Protein AF-A0A9P8F8L0-F1 (afdb_monomer_lite)

Secondary structure (DSSP, 8-state):
--HHHHHHHHHHHHHTT-HHHHHHHHHHHHTSSSPPPHHHHHHHHHHHHHHHHHHHHHHHHHHHHH-

Structure (mmCIF, N/CA/C/O backbone):
data_AF-A0A9P8F8L0-F1
#
_entry.id   AF-A0A9P8F8L0-F1
#
loop_
_atom_site.group_PDB
_atom_site.id
_atom_site.type_symbol
_atom_site.label_atom_id
_atom_site.label_alt_id
_atom_site.label_comp_id
_atom_site.label_asym_id
_atom_site.label_entity_id
_atom_site.label_seq_id
_atom_site.pdbx_PDB_ins_code
_atom_site.Cartn_x
_atom_site.Cartn_y
_atom_site.Cartn_z
_atom_site.occupancy
_atom_site.B_iso_or_equiv
_atom_site.auth_seq_id
_atom_site.auth_comp_id
_atom_site.auth_asym_id
_atom_site.auth_atom_id
_atom_site.pdbx_PDB_model_num
ATOM 1 N N . MET A 1 1 ? -17.592 -6.866 2.314 1.00 66.19 1 MET A N 1
ATOM 2 C CA . MET A 1 1 ? -16.395 -7.269 3.074 1.00 66.19 1 MET A CA 1
ATOM 3 C C . MET A 1 1 ? -16.349 -6.389 4.305 1.00 66.19 1 MET A C 1
ATOM 5 O O . MET A 1 1 ? -16.598 -5.197 4.155 1.00 66.19 1 MET A O 1
ATOM 9 N N . GLY A 1 2 ? -16.189 -6.966 5.494 1.00 86.06 2 GLY A N 1
ATOM 10 C CA . GLY A 1 2 ? -16.127 -6.188 6.729 1.00 86.06 2 GLY A CA 1
ATOM 11 C C . GLY A 1 2 ? -14.847 -5.356 6.806 1.00 86.06 2 GLY A C 1
ATOM 12 O O . GLY A 1 2 ? -13.869 -5.646 6.121 1.00 86.06 2 GLY A O 1
ATOM 13 N N . TYR A 1 3 ? -14.852 -4.328 7.655 1.00 91.69 3 TYR A N 1
ATOM 14 C CA . TYR A 1 3 ? -13.662 -3.520 7.935 1.00 91.69 3 TYR A CA 1
ATOM 15 C C . TYR A 1 3 ? -12.479 -4.390 8.389 1.00 91.69 3 TYR A C 1
ATOM 17 O O . TYR A 1 3 ? -11.391 -4.321 7.819 1.00 91.69 3 TYR A O 1
ATOM 25 N N . GLU A 1 4 ? -12.726 -5.264 9.367 1.00 93.00 4 GLU A N 1
ATOM 26 C CA . GLU A 1 4 ? -11.724 -6.184 9.913 1.00 93.00 4 GLU A CA 1
ATOM 27 C C . GLU A 1 4 ? -11.220 -7.178 8.860 1.00 93.00 4 GLU A C 1
ATOM 29 O O . GLU A 1 4 ? -10.021 -7.450 8.804 1.00 93.00 4 GLU A O 1
ATOM 34 N N . ASP A 1 5 ? -12.100 -7.648 7.966 1.00 96.25 5 ASP A N 1
ATOM 35 C CA . ASP A 1 5 ? -11.711 -8.519 6.852 1.00 96.25 5 ASP A CA 1
ATOM 36 C C . ASP A 1 5 ? -10.727 -7.810 5.916 1.00 96.25 5 ASP A C 1
ATOM 38 O O . ASP A 1 5 ? -9.737 -8.404 5.494 1.00 96.25 5 ASP A O 1
ATOM 42 N N . SER A 1 6 ? -10.971 -6.533 5.592 1.00 96.62 6 SER A N 1
ATOM 43 C CA . SER A 1 6 ? -10.072 -5.754 4.734 1.00 96.62 6 SER A CA 1
ATOM 44 C C . SER A 1 6 ? -8.713 -5.522 5.395 1.00 96.62 6 SER A C 1
ATOM 46 O O . SER A 1 6 ? -7.688 -5.651 4.727 1.00 96.62 6 SER A O 1
ATOM 48 N N . VAL A 1 7 ? -8.667 -5.256 6.704 1.00 96.69 7 VAL A N 1
ATOM 49 C CA . VAL A 1 7 ? -7.392 -5.151 7.435 1.00 96.69 7 VAL A CA 1
ATOM 50 C C . VAL A 1 7 ? -6.659 -6.497 7.449 1.00 96.69 7 VAL A C 1
ATOM 52 O O . VAL A 1 7 ? -5.458 -6.549 7.177 1.00 96.69 7 VAL A O 1
ATOM 55 N N . TYR A 1 8 ? -7.365 -7.598 7.712 1.00 97.69 8 TYR A N 1
ATOM 56 C CA . TYR A 1 8 ? -6.787 -8.942 7.716 1.00 97.69 8 TYR A CA 1
ATOM 57 C C . TYR A 1 8 ? -6.220 -9.332 6.344 1.00 97.69 8 TYR A C 1
ATOM 59 O O . TYR A 1 8 ? -5.076 -9.782 6.243 1.00 97.69 8 TYR A O 1
ATOM 67 N N . LEU A 1 9 ? -6.982 -9.103 5.273 1.00 98.00 9 LEU A N 1
ATOM 68 C CA . LEU A 1 9 ? -6.552 -9.394 3.908 1.00 98.00 9 LEU A CA 1
ATOM 69 C C . LEU A 1 9 ? -5.412 -8.488 3.450 1.00 98.00 9 LEU A C 1
ATOM 71 O O . LEU A 1 9 ? -4.532 -8.964 2.739 1.00 98.00 9 LEU A O 1
ATOM 75 N N . ALA A 1 10 ? -5.363 -7.228 3.891 1.00 97.94 10 ALA A N 1
ATOM 76 C CA . ALA A 1 10 ? -4.215 -6.363 3.638 1.00 97.94 10 ALA A CA 1
ATOM 77 C C . ALA A 1 10 ? -2.932 -6.921 4.276 1.00 97.94 10 ALA A C 1
ATOM 79 O O . ALA A 1 10 ? -1.898 -6.967 3.612 1.00 97.94 10 ALA A O 1
ATOM 80 N N . LYS A 1 11 ? -2.999 -7.412 5.523 1.00 98.00 11 LYS A N 1
ATOM 81 C CA . LYS A 1 11 ? -1.856 -8.068 6.185 1.00 98.00 11 LYS A CA 1
ATOM 82 C C . LYS A 1 11 ? -1.447 -9.350 5.457 1.00 98.00 11 LYS A C 1
ATOM 84 O O . LYS A 1 11 ? -0.263 -9.584 5.244 1.00 98.00 11 LYS A O 1
ATOM 89 N N . LEU A 1 12 ? -2.406 -10.168 5.021 1.00 98.25 12 LEU A N 1
ATOM 90 C CA . LEU A 1 12 ? -2.105 -11.382 4.256 1.00 98.25 12 LEU A CA 1
ATOM 91 C C . LEU A 1 12 ? -1.470 -11.061 2.892 1.00 98.25 12 LEU A C 1
ATOM 93 O O . LEU A 1 12 ? -0.516 -11.719 2.484 1.00 98.25 12 LEU A O 1
ATOM 97 N N . ALA A 1 13 ? -1.971 -10.033 2.206 1.00 98.06 13 ALA A N 1
ATOM 98 C CA . ALA A 1 13 ? -1.426 -9.562 0.939 1.00 98.06 13 ALA A CA 1
ATOM 99 C C . ALA A 1 13 ? -0.001 -9.014 1.096 1.00 98.06 13 ALA A C 1
ATOM 101 O O . ALA A 1 13 ? 0.833 -9.273 0.232 1.00 98.06 13 ALA A O 1
ATOM 102 N N . GLU A 1 14 ? 0.299 -8.321 2.200 1.00 97.75 14 GLU A N 1
ATOM 103 C CA . GLU A 1 14 ? 1.662 -7.898 2.548 1.00 97.75 14 GLU A CA 1
ATOM 104 C C . GLU A 1 14 ? 2.600 -9.103 2.687 1.00 97.75 14 GLU A C 1
ATOM 106 O O . GLU A 1 14 ? 3.648 -9.130 2.049 1.00 97.75 14 GLU A O 1
ATOM 111 N N . GLN A 1 15 ? 2.202 -10.131 3.448 1.00 98.00 15 GLN A N 1
ATOM 112 C CA . GLN A 1 15 ? 3.007 -11.352 3.616 1.00 98.00 15 GLN A CA 1
ATOM 113 C C . GLN A 1 15 ? 3.214 -12.121 2.302 1.00 98.00 15 GLN A C 1
ATOM 115 O O . GLN A 1 15 ? 4.197 -12.842 2.155 1.00 98.00 15 GLN A O 1
ATOM 120 N N . ALA A 1 16 ? 2.291 -11.977 1.351 1.00 97.94 16 ALA A N 1
ATOM 121 C CA . ALA A 1 16 ? 2.376 -12.579 0.025 1.00 97.94 16 ALA A CA 1
ATOM 122 C C . ALA A 1 16 ? 3.033 -11.665 -1.029 1.00 97.94 16 ALA A C 1
ATOM 124 O O . ALA A 1 16 ? 3.067 -12.035 -2.201 1.00 97.94 16 ALA A O 1
ATOM 125 N N . GLU A 1 17 ? 3.490 -10.466 -0.649 1.00 97.19 17 GLU A N 1
ATOM 126 C CA . GLU A 1 17 ? 4.011 -9.428 -1.553 1.00 97.19 17 GLU A CA 1
ATOM 127 C C . GLU A 1 17 ? 3.038 -9.026 -2.688 1.00 97.19 17 GLU A C 1
ATOM 129 O O . GLU A 1 17 ? 3.429 -8.489 -3.728 1.00 97.19 17 GLU A O 1
ATOM 134 N N . ARG A 1 18 ? 1.729 -9.235 -2.494 1.00 98.31 18 ARG A N 1
ATOM 135 C CA . ARG A 1 18 ? 0.667 -8.885 -3.455 1.00 98.31 18 ARG A CA 1
ATOM 136 C C . ARG A 1 18 ? 0.185 -7.455 -3.213 1.00 98.31 18 ARG A C 1
ATOM 138 O O . ARG A 1 18 ? -0.952 -7.209 -2.816 1.00 98.31 18 ARG A O 1
ATOM 145 N N . TYR A 1 19 ? 1.068 -6.485 -3.448 1.00 98.06 19 TYR A N 1
ATOM 146 C CA . TYR A 1 19 ? 0.827 -5.083 -3.078 1.00 98.06 19 TYR A CA 1
ATOM 147 C C . TYR A 1 19 ? -0.331 -4.407 -3.830 1.00 98.06 19 TYR A C 1
ATOM 149 O O . TYR A 1 19 ? -0.931 -3.480 -3.291 1.00 98.06 19 TYR A O 1
ATOM 157 N N . GLU A 1 20 ? -0.683 -4.853 -5.042 1.00 97.62 20 GLU A N 1
ATOM 158 C CA . GLU A 1 20 ? -1.861 -4.320 -5.748 1.00 97.62 20 GLU A CA 1
ATOM 159 C C . GLU A 1 20 ? -3.168 -4.680 -5.018 1.00 97.62 20 GLU A C 1
ATOM 161 O O . GLU A 1 20 ? -3.990 -3.800 -4.770 1.00 97.62 20 GLU A O 1
ATOM 166 N N . GLU A 1 21 ? -3.311 -5.921 -4.545 1.00 97.69 21 GLU A N 1
ATOM 167 C CA . GLU A 1 21 ? -4.441 -6.331 -3.692 1.00 97.69 21 GLU A CA 1
ATOM 168 C C . GLU A 1 21 ? -4.395 -5.694 -2.308 1.00 97.69 21 GLU A C 1
ATOM 170 O O . GLU A 1 21 ? -5.433 -5.352 -1.738 1.00 97.69 21 GLU A O 1
ATOM 175 N N . MET A 1 22 ? -3.198 -5.499 -1.754 1.00 98.00 22 MET A N 1
ATOM 176 C CA . MET A 1 22 ? -3.044 -4.755 -0.507 1.00 98.00 22 MET A CA 1
ATOM 177 C C . MET A 1 22 ? -3.601 -3.330 -0.655 1.00 98.00 22 MET A C 1
ATOM 179 O O . MET A 1 22 ? -4.296 -2.850 0.237 1.00 98.00 22 MET A O 1
ATOM 183 N N . VAL A 1 23 ? -3.365 -2.666 -1.795 1.00 98.19 23 VAL A N 1
ATOM 184 C CA . VAL A 1 23 ? -3.930 -1.339 -2.092 1.00 98.19 23 VAL A CA 1
ATOM 185 C C . VAL A 1 23 ? -5.456 -1.380 -2.173 1.00 98.19 23 VAL A C 1
ATOM 187 O O . VAL A 1 23 ? -6.103 -0.481 -1.637 1.00 98.19 23 VAL A O 1
ATOM 190 N N . GLU A 1 24 ? -6.046 -2.389 -2.813 1.00 97.62 24 GLU A N 1
ATOM 191 C CA . GLU A 1 24 ? -7.508 -2.532 -2.888 1.00 97.62 24 GLU A CA 1
ATOM 192 C C . GLU A 1 24 ? -8.140 -2.667 -1.500 1.00 97.62 24 GLU A C 1
ATOM 194 O O . GLU A 1 24 ? -9.075 -1.936 -1.168 1.00 97.62 24 GLU A O 1
ATOM 199 N N . ASN A 1 25 ? -7.576 -3.528 -0.653 1.00 97.69 25 ASN A N 1
ATOM 200 C CA . ASN A 1 25 ? -8.046 -3.702 0.717 1.00 97.69 25 ASN A CA 1
ATOM 201 C C . ASN A 1 25 ? -7.859 -2.425 1.547 1.00 97.69 25 ASN A C 1
ATOM 203 O O . ASN A 1 25 ? -8.793 -1.972 2.206 1.00 97.69 25 ASN A O 1
ATOM 207 N N . MET A 1 26 ? -6.692 -1.779 1.464 1.00 97.62 26 MET A N 1
ATOM 208 C CA . MET A 1 26 ? -6.423 -0.558 2.225 1.00 97.62 26 MET A CA 1
ATOM 209 C C . MET A 1 26 ? -7.240 0.653 1.751 1.00 97.62 26 MET A C 1
ATOM 211 O O . MET A 1 26 ? -7.498 1.548 2.553 1.00 97.62 26 MET A O 1
ATOM 215 N N . LYS A 1 27 ? -7.709 0.687 0.494 1.00 96.44 27 LYS A N 1
ATOM 216 C CA . LYS A 1 27 ? -8.708 1.674 0.042 1.00 96.44 27 LYS A CA 1
ATOM 217 C C . LYS A 1 27 ? -10.036 1.497 0.767 1.00 96.44 27 LYS A C 1
ATOM 219 O O . LYS A 1 27 ? -10.627 2.495 1.168 1.00 96.44 27 LYS A O 1
ATOM 224 N N . ASN A 1 28 ? -10.487 0.257 0.957 1.00 95.75 28 ASN A N 1
ATOM 225 C CA . ASN A 1 28 ? -11.720 -0.020 1.695 1.00 95.75 28 ASN A CA 1
ATOM 226 C C . ASN A 1 28 ? -11.580 0.400 3.163 1.00 95.75 28 ASN A C 1
ATOM 228 O O . ASN A 1 28 ? -12.463 1.075 3.682 1.00 95.75 28 ASN A O 1
ATOM 232 N N . VAL A 1 29 ? -10.439 0.087 3.793 1.00 95.62 29 VAL A N 1
ATOM 233 C CA . VAL A 1 29 ? -10.114 0.517 5.168 1.00 95.62 29 VAL A CA 1
ATOM 234 C C . VAL A 1 29 ? -10.115 2.045 5.281 1.00 95.62 29 VAL A C 1
ATOM 236 O O . VAL A 1 29 ? -10.744 2.590 6.180 1.00 95.62 29 VAL A O 1
ATOM 239 N N . ALA A 1 30 ? -9.477 2.750 4.341 1.00 95.44 30 ALA A N 1
ATOM 240 C CA . ALA A 1 30 ? -9.422 4.215 4.325 1.00 95.44 30 ALA A CA 1
ATOM 241 C C . ALA A 1 30 ? -10.751 4.901 3.962 1.00 95.44 30 ALA A C 1
ATOM 243 O O . ALA A 1 30 ? -10.896 6.094 4.206 1.00 95.44 30 ALA A O 1
ATOM 244 N N . SER A 1 31 ? -11.695 4.173 3.359 1.00 94.31 31 SER A N 1
ATOM 245 C CA . SER A 1 31 ? -13.026 4.689 3.008 1.00 94.31 31 SER A CA 1
ATOM 246 C C . SER A 1 31 ? -14.060 4.457 4.114 1.00 94.31 31 SER A C 1
ATOM 248 O O . SER A 1 31 ? -15.211 4.862 3.962 1.00 94.31 31 SER A O 1
ATOM 250 N N . ALA A 1 32 ? -13.680 3.784 5.203 1.00 91.38 32 ALA A N 1
ATOM 251 C CA . ALA A 1 32 ? -14.523 3.661 6.381 1.00 91.38 32 ALA A CA 1
ATOM 252 C C . ALA A 1 32 ? -14.628 5.015 7.101 1.00 91.38 32 ALA A C 1
ATOM 254 O O . ALA A 1 32 ? -13.664 5.778 7.141 1.00 91.38 32 ALA A O 1
ATOM 255 N N . ASP A 1 33 ? -15.784 5.300 7.704 1.00 90.69 33 ASP A N 1
ATOM 256 C CA . ASP A 1 33 ? -16.041 6.539 8.455 1.00 90.69 33 ASP A CA 1
ATOM 257 C C . ASP A 1 33 ? -15.431 6.478 9.870 1.00 90.69 33 ASP A C 1
ATOM 259 O O . ASP A 1 33 ? -16.106 6.657 10.883 1.00 90.69 33 ASP A O 1
ATOM 263 N N . GLN A 1 34 ? -14.148 6.116 9.948 1.00 92.19 34 GLN A N 1
ATOM 264 C CA . GLN A 1 34 ? -13.384 6.061 11.190 1.00 92.19 34 GLN A CA 1
ATOM 265 C C . GLN A 1 34 ? -11.931 6.479 10.975 1.00 92.19 34 GLN A C 1
ATOM 267 O O . GLN A 1 34 ? -11.372 6.356 9.884 1.00 92.19 34 GLN A O 1
ATOM 272 N N . GLU A 1 35 ? -11.305 6.971 12.039 1.00 95.12 35 GLU A N 1
ATOM 273 C CA . GLU A 1 35 ? -9.907 7.372 11.993 1.00 95.12 35 GLU A CA 1
ATOM 274 C C . GLU A 1 35 ? -8.987 6.147 11.922 1.00 95.12 35 GLU A C 1
ATOM 276 O O . GLU A 1 35 ? -9.104 5.213 12.713 1.00 95.12 35 GLU A O 1
ATOM 281 N N . LEU A 1 36 ? -8.032 6.175 10.990 1.00 96.44 36 LEU A N 1
ATOM 282 C CA . LEU A 1 36 ? -7.032 5.120 10.858 1.00 96.44 36 LEU A CA 1
ATOM 283 C C . LEU A 1 36 ? -6.106 5.094 12.075 1.00 96.44 36 LEU A C 1
ATOM 285 O O . LEU A 1 36 ? -5.507 6.110 12.434 1.00 96.44 36 LEU A O 1
ATOM 289 N N . SER A 1 37 ? -5.888 3.913 12.636 1.00 97.06 37 SER A N 1
ATOM 290 C CA . SER A 1 37 ? -4.849 3.668 13.630 1.00 97.06 37 SER A CA 1
ATOM 291 C C . SER A 1 37 ? -3.442 3.848 13.043 1.00 97.06 37 SER A C 1
ATOM 293 O O . SER A 1 37 ? -3.224 3.935 11.830 1.00 97.06 37 SER A O 1
ATOM 295 N N . VAL A 1 38 ? -2.435 3.883 13.921 1.00 97.81 38 VAL A N 1
ATOM 296 C CA . VAL A 1 38 ? -1.023 3.925 13.504 1.00 97.81 38 VAL A CA 1
ATOM 297 C C . VAL A 1 38 ? -0.671 2.723 12.622 1.00 97.81 38 VAL A C 1
ATOM 299 O O . VAL A 1 38 ? 0.031 2.890 11.626 1.00 97.81 38 VAL A O 1
ATOM 302 N N . GLU A 1 39 ? -1.175 1.534 12.956 1.00 96.75 39 GLU A N 1
ATOM 303 C CA . GLU A 1 39 ? -0.916 0.316 12.186 1.00 96.75 39 GLU A CA 1
ATOM 304 C C . GLU A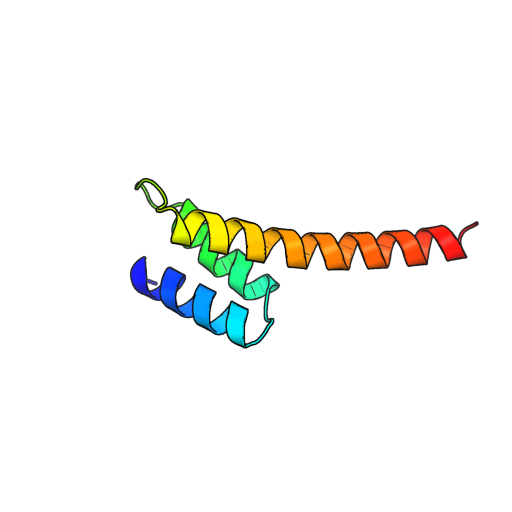 1 39 ? -1.533 0.405 10.783 1.00 96.75 39 GLU A C 1
ATOM 306 O O . GLU A 1 39 ? -0.851 0.161 9.790 1.00 96.75 39 GLU A O 1
ATOM 311 N N . GLU A 1 40 ? -2.783 0.849 10.669 1.00 97.38 40 GLU A N 1
ATOM 312 C CA . GLU A 1 40 ? -3.465 0.954 9.372 1.00 97.38 40 GLU A CA 1
ATOM 313 C C . GLU A 1 40 ? -2.854 2.034 8.478 1.00 97.38 40 GLU A C 1
ATOM 315 O O . GLU A 1 40 ? -2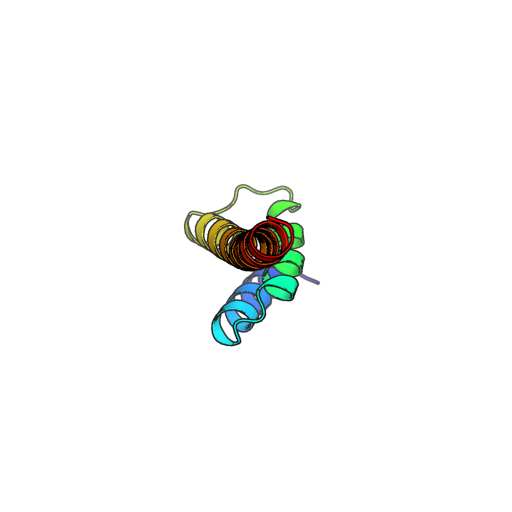.716 1.834 7.271 1.00 97.38 40 GLU A O 1
ATOM 320 N N . ARG A 1 41 ? -2.396 3.156 9.046 1.00 98.19 41 ARG A N 1
ATOM 321 C CA . ARG A 1 41 ? -1.631 4.162 8.287 1.00 98.19 41 ARG A CA 1
ATOM 322 C C . ARG A 1 41 ? -0.310 3.607 7.752 1.00 98.19 41 ARG A C 1
ATOM 324 O O . ARG A 1 41 ? 0.101 3.965 6.641 1.00 98.19 41 ARG A O 1
ATOM 331 N N . ASN A 1 42 ? 0.350 2.736 8.515 1.00 98.12 42 ASN A N 1
ATOM 332 C CA . ASN A 1 42 ? 1.561 2.057 8.064 1.00 98.12 42 ASN A CA 1
ATOM 333 C C . ASN A 1 42 ? 1.246 1.081 6.928 1.00 98.12 42 ASN A C 1
ATOM 335 O O . ASN A 1 42 ? 1.900 1.162 5.890 1.00 98.12 42 ASN A O 1
ATOM 339 N N . LEU A 1 43 ? 0.205 0.253 7.065 1.00 97.88 43 LEU A N 1
ATOM 340 C CA . LEU A 1 43 ? -0.244 -0.655 6.003 1.00 97.88 43 LEU A CA 1
ATOM 341 C C . LEU A 1 43 ? -0.592 0.112 4.721 1.00 97.88 43 LEU A C 1
ATOM 343 O O . LEU A 1 43 ? -0.134 -0.244 3.637 1.00 97.88 43 LEU A O 1
ATOM 347 N N . LEU A 1 44 ? -1.318 1.228 4.840 1.00 97.69 44 LEU A N 1
ATOM 348 C CA . LEU A 1 44 ? -1.661 2.090 3.707 1.00 97.69 44 LEU A CA 1
ATOM 349 C C . LEU A 1 44 ? -0.396 2.624 3.019 1.00 97.69 44 LEU A C 1
ATOM 351 O O . LEU A 1 44 ? -0.281 2.603 1.793 1.00 97.69 44 LEU A O 1
ATOM 355 N N . SER A 1 45 ? 0.582 3.063 3.813 1.00 98.12 45 SER A N 1
ATOM 356 C CA . SER A 1 45 ? 1.863 3.549 3.301 1.00 98.12 45 SER A CA 1
ATOM 357 C C . SER A 1 45 ? 2.654 2.456 2.585 1.00 98.12 45 SER A C 1
ATOM 359 O O . SER A 1 45 ? 3.181 2.709 1.504 1.00 98.12 45 SER A O 1
ATOM 361 N N . VAL A 1 46 ? 2.754 1.260 3.170 1.00 98.25 46 VAL A N 1
ATOM 362 C CA . VAL A 1 46 ? 3.472 0.113 2.593 1.00 98.25 46 VAL A CA 1
ATOM 363 C C . VAL A 1 46 ? 2.839 -0.300 1.266 1.00 98.25 46 VAL A C 1
ATOM 365 O O . VAL A 1 46 ? 3.555 -0.421 0.270 1.00 98.25 46 VAL A O 1
ATOM 368 N N . ALA A 1 47 ? 1.510 -0.426 1.223 1.00 98.12 47 ALA A N 1
ATOM 369 C CA . ALA A 1 47 ? 0.769 -0.819 0.029 1.00 98.12 47 ALA A CA 1
ATOM 370 C C . ALA A 1 47 ? 1.084 0.104 -1.160 1.00 98.12 47 ALA A C 1
ATOM 372 O O . ALA A 1 47 ? 1.591 -0.331 -2.197 1.00 98.12 47 ALA A O 1
ATOM 373 N N . TYR A 1 48 ? 0.868 1.412 -0.991 1.00 98.38 48 TYR A N 1
ATOM 374 C CA . TYR A 1 48 ? 1.065 2.368 -2.079 1.00 98.38 48 TYR A CA 1
ATOM 375 C C . TYR A 1 48 ? 2.537 2.574 -2.444 1.00 98.38 48 TYR A C 1
ATOM 377 O O . TYR A 1 48 ? 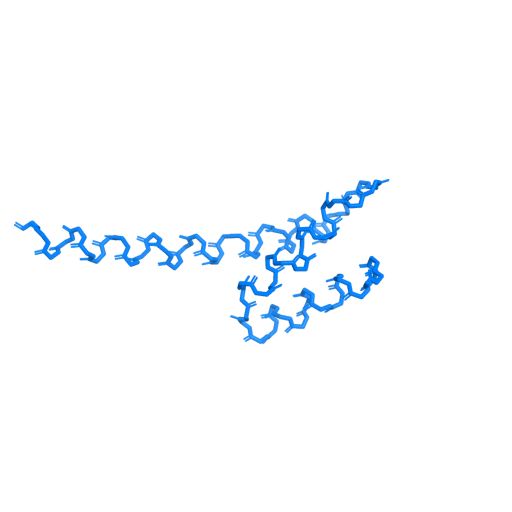2.845 2.675 -3.635 1.00 98.38 48 TYR A O 1
ATOM 385 N N . LYS A 1 49 ? 3.458 2.621 -1.465 1.00 98.44 49 LYS A N 1
ATOM 386 C CA . LYS A 1 49 ? 4.898 2.808 -1.728 1.00 98.44 49 LYS A CA 1
ATOM 387 C C . LYS A 1 49 ? 5.474 1.686 -2.588 1.00 98.44 49 LYS A C 1
ATOM 389 O O . LYS A 1 49 ? 6.272 1.977 -3.479 1.00 98.44 49 LYS A O 1
ATOM 394 N N . ASN A 1 50 ? 5.059 0.442 -2.362 1.00 97.94 50 ASN A N 1
ATOM 395 C CA . ASN A 1 50 ? 5.532 -0.691 -3.154 1.00 97.94 50 ASN A CA 1
ATOM 396 C C . ASN A 1 50 ? 4.998 -0.646 -4.592 1.00 97.94 50 ASN A C 1
ATOM 398 O O . ASN A 1 50 ? 5.786 -0.726 -5.536 1.00 97.94 50 ASN A O 1
ATOM 402 N N . VAL A 1 51 ? 3.694 -0.401 -4.779 1.00 97.88 51 VAL A N 1
ATOM 403 C CA . VAL A 1 51 ? 3.096 -0.301 -6.125 1.00 97.88 51 VAL A CA 1
ATOM 404 C C . VAL A 1 51 ? 3.720 0.842 -6.933 1.00 97.88 51 VAL A C 1
ATOM 406 O O . VAL A 1 51 ? 4.140 0.647 -8.077 1.00 97.88 51 VAL A O 1
ATOM 409 N N . ILE A 1 52 ? 3.830 2.045 -6.355 1.00 98.06 52 ILE A N 1
ATOM 410 C CA . ILE A 1 52 ? 4.422 3.186 -7.072 1.00 98.06 52 ILE A CA 1
ATOM 411 C C . ILE A 1 52 ? 5.934 3.026 -7.260 1.00 98.06 52 ILE A C 1
ATOM 413 O O . ILE A 1 52 ? 6.482 3.490 -8.259 1.00 98.06 52 ILE A O 1
ATOM 417 N N . GLY A 1 53 ? 6.616 2.356 -6.327 1.00 98.12 53 GLY A N 1
ATOM 418 C CA . GLY A 1 53 ? 8.038 2.038 -6.414 1.00 98.12 53 GLY A CA 1
ATOM 419 C C . GLY A 1 53 ? 8.355 1.192 -7.644 1.00 98.12 53 GLY A C 1
ATOM 420 O O . GLY A 1 53 ? 9.221 1.576 -8.434 1.00 98.12 53 GLY A O 1
ATOM 421 N N . ALA A 1 54 ? 7.594 0.114 -7.853 1.00 97.38 54 ALA A N 1
ATOM 422 C CA . ALA A 1 54 ? 7.710 -0.736 -9.035 1.00 97.38 54 ALA A CA 1
ATOM 423 C C . ALA A 1 54 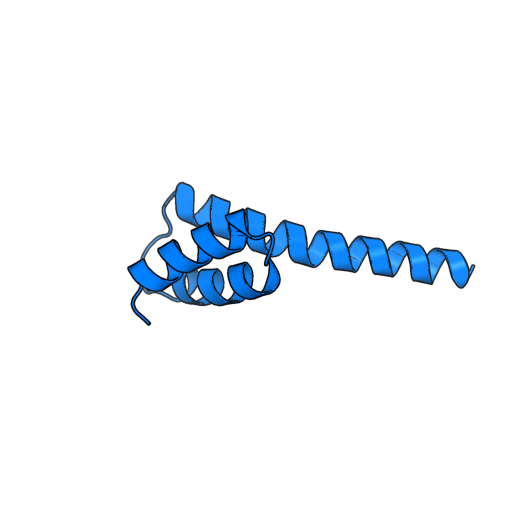? 7.456 0.056 -10.329 1.00 97.38 54 ALA A C 1
ATOM 425 O O . ALA A 1 54 ? 8.297 0.061 -11.226 1.00 97.38 54 ALA A O 1
ATOM 426 N N . ARG A 1 55 ? 6.364 0.835 -10.390 1.00 97.69 55 ARG A N 1
ATOM 427 C CA . ARG A 1 55 ? 6.025 1.662 -11.567 1.00 97.69 55 ARG A CA 1
ATOM 428 C C . ARG A 1 55 ? 7.105 2.698 -11.891 1.00 97.69 55 ARG A C 1
ATOM 430 O O . AR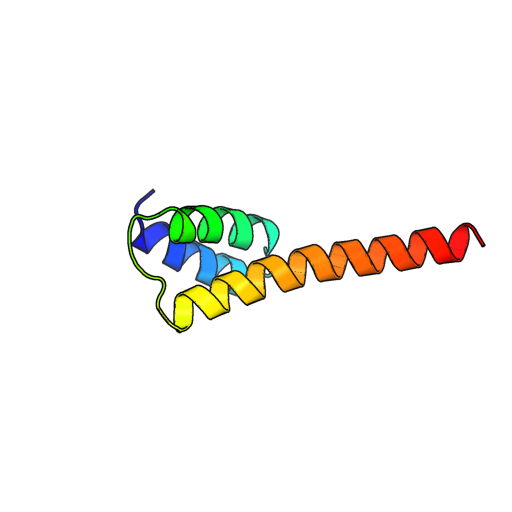G A 1 55 ? 7.466 2.871 -13.052 1.00 97.69 55 ARG A O 1
ATOM 437 N N . ARG A 1 56 ? 7.680 3.353 -10.876 1.00 98.50 56 ARG A N 1
ATOM 438 C CA . ARG A 1 56 ? 8.809 4.287 -11.044 1.00 98.50 56 ARG A CA 1
ATOM 439 C C . ARG A 1 56 ? 10.081 3.589 -11.518 1.00 98.50 56 ARG A C 1
ATOM 441 O O . ARG A 1 56 ? 10.856 4.188 -12.258 1.00 98.50 56 ARG A O 1
ATOM 448 N N . ALA A 1 57 ? 10.343 2.364 -11.070 1.00 98.06 57 ALA A N 1
ATOM 449 C CA . ALA A 1 57 ? 11.476 1.585 -11.559 1.00 98.06 57 ALA A CA 1
ATOM 450 C C . ALA A 1 57 ? 11.303 1.239 -13.044 1.00 98.06 57 ALA A C 1
ATOM 452 O O . ALA A 1 57 ? 12.212 1.516 -13.822 1.00 98.06 57 ALA A O 1
ATOM 453 N N . SER A 1 58 ? 10.122 0.757 -13.442 1.00 97.75 58 SER A N 1
ATOM 454 C CA . SER A 1 58 ? 9.791 0.501 -14.848 1.00 97.75 58 SER A CA 1
ATOM 455 C C . SER A 1 58 ? 9.921 1.760 -15.702 1.00 97.75 58 SER A C 1
ATOM 457 O O . SER A 1 58 ? 10.567 1.717 -16.743 1.00 97.75 58 SER A O 1
ATOM 459 N N . TRP A 1 59 ? 9.385 2.895 -15.234 1.00 97.81 59 TRP A N 1
ATOM 460 C CA . TRP A 1 59 ? 9.502 4.172 -15.940 1.00 97.81 59 TRP A CA 1
ATOM 461 C C . TRP A 1 59 ? 10.960 4.562 -16.185 1.00 97.81 59 TRP A C 1
ATOM 463 O O . TRP A 1 59 ? 11.326 4.857 -17.315 1.00 97.81 59 TRP A O 1
ATOM 473 N N . ARG A 1 60 ? 11.815 4.490 -15.154 1.00 98.19 60 ARG A N 1
ATOM 474 C CA . ARG A 1 60 ? 13.248 4.798 -15.294 1.00 98.19 60 ARG A CA 1
ATOM 475 C C . ARG A 1 60 ? 13.929 3.933 -16.353 1.00 98.19 60 ARG A C 1
ATOM 477 O O . ARG A 1 60 ? 14.712 4.463 -17.133 1.00 98.19 60 ARG A O 1
ATOM 484 N N . ILE A 1 61 ? 13.623 2.634 -16.387 1.00 97.44 61 ILE A N 1
ATOM 485 C CA . ILE A 1 61 ? 14.184 1.700 -17.373 1.00 97.44 61 ILE A CA 1
ATOM 486 C C . ILE A 1 61 ? 13.762 2.103 -18.787 1.00 97.44 61 ILE A C 1
ATOM 488 O O . ILE A 1 61 ? 14.622 2.262 -19.647 1.00 97.44 61 ILE A O 1
ATOM 492 N N . VAL A 1 62 ? 12.466 2.334 -19.012 1.00 97.62 62 VAL A N 1
ATOM 493 C CA . VAL A 1 62 ? 11.947 2.761 -20.322 1.00 97.62 62 VAL A CA 1
ATOM 494 C C . VAL A 1 62 ? 12.622 4.057 -20.768 1.00 97.62 62 VAL A C 1
ATOM 496 O O . VAL A 1 62 ? 13.211 4.096 -21.843 1.00 97.62 62 VAL A O 1
ATOM 499 N N . THR A 1 63 ? 12.661 5.073 -19.901 1.00 97.19 63 THR A N 1
ATOM 500 C CA . THR A 1 63 ? 13.301 6.355 -20.233 1.00 97.19 63 THR A CA 1
ATOM 501 C C . THR A 1 63 ? 14.803 6.237 -20.485 1.00 97.19 63 THR A C 1
ATOM 503 O O . THR A 1 63 ? 15.345 7.027 -21.243 1.00 97.19 63 THR A O 1
ATOM 506 N N . SER A 1 64 ? 15.489 5.265 -19.868 1.00 96.69 64 SER A N 1
ATOM 507 C CA . SER A 1 64 ? 16.916 5.027 -20.125 1.00 96.69 64 SER A CA 1
ATOM 508 C C . SER A 1 64 ? 17.196 4.316 -21.450 1.00 96.69 64 SER A C 1
ATOM 510 O O . SER A 1 64 ? 18.325 4.364 -21.914 1.00 96.69 64 SER A O 1
ATOM 512 N N . ILE A 1 65 ? 16.197 3.646 -22.037 1.00 96.06 65 ILE A N 1
ATOM 513 C CA . ILE A 1 65 ? 16.304 2.986 -23.350 1.00 96.06 65 ILE A CA 1
ATOM 514 C C . ILE A 1 65 ? 15.979 3.970 -24.482 1.00 96.06 65 ILE A C 1
ATOM 516 O O . ILE A 1 65 ? 16.502 3.833 -25.582 1.00 96.06 65 ILE A O 1
ATOM 520 N N . GLU A 1 66 ? 15.097 4.938 -24.226 1.00 93.19 66 GLU A N 1
ATOM 521 C CA . GLU A 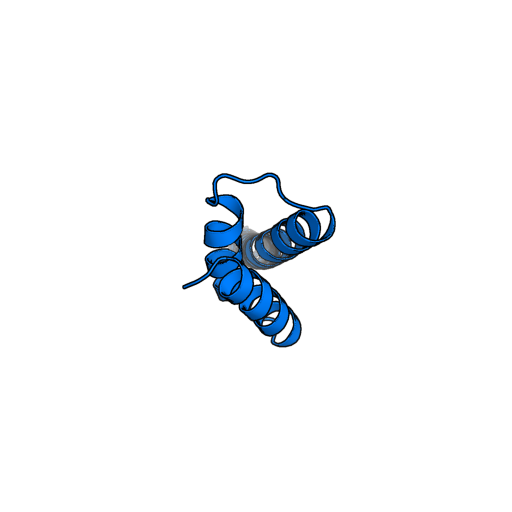1 66 ? 14.721 5.973 -25.200 1.00 93.19 66 GLU A CA 1
ATOM 522 C C . GLU A 1 66 ? 15.791 7.066 -25.394 1.00 93.19 66 GLU A C 1
ATOM 524 O O . GLU A 1 66 ? 15.736 7.779 -26.396 1.00 93.19 66 GLU A O 1
ATOM 529 N N . GLN A 1 67 ? 16.727 7.216 -24.447 1.00 67.44 67 GLN A N 1
ATOM 530 C CA . GLN A 1 67 ? 17.871 8.143 -24.516 1.00 67.44 67 GLN A CA 1
ATOM 531 C C . GLN A 1 67 ? 19.030 7.569 -25.331 1.00 67.44 67 GLN A C 1
ATOM 533 O O . GLN A 1 67 ? 19.640 8.364 -26.083 1.00 67.44 67 GLN A O 1
#

pLDDT: mean 95.89, std 5.56, range [66.19, 98.5]

Foldseek 3Di:
DDLVVLVVVLVVCVVVVVLVSNCVSLVVNVPDPDDDDPVSVVSNCVSVCSVVVVVVVVVVVVVVVVD

InterPro domains:
  IPR000308 14-3-3 protein [PTHR18860] (4-67)
  IPR023409 14-3-3 protein, conserved site [PS00796] (41-51)
  IPR023410 14-3-3 domain [PF00244] (9-67)
  IPR036815 14-3-3 domain superfamily [G3DSA:1.20.190.20] (1-67)
  IPR036815 14-3-3 domain superfamily [SSF48445] (2-67)

Sequence (67 aa):
MGYEDSVYLAKLAEQAERYEEMVENMKNVASADQELSVEERNLLSVAYKNVIGARRASWRIVTSIEQ

Radius of gyration: 14.34 Å; chains: 1; bounding box: 34×21×39 Å

Organism: Aureobasidium melanogenum (NCBI:txid46634)